Protein AF-A0A4Q0VS71-F1 (afdb_monomer_lite)

InterPro domains:
  IPR024438 Staygreen protein [PF12638] (3-150)

Structure (mmCIF, N/CA/C/O backbone):
data_AF-A0A4Q0VS71-F1
#
_entry.id   AF-A0A4Q0VS71-F1
#
loop_
_atom_site.group_PDB
_atom_site.id
_atom_site.type_symbol
_atom_site.label_atom_id
_atom_site.label_alt_id
_atom_site.label_comp_id
_atom_site.label_asym_id
_atom_site.label_entity_id
_atom_site.label_seq_id
_atom_site.pdbx_PDB_ins_code
_atom_site.Cartn_x
_atom_site.Cartn_y
_atom_site.Cartn_z
_atom_site.occupancy
_atom_site.B_iso_or_equiv
_atom_site.auth_seq_id
_atom_site.auth_comp_id
_atom_site.auth_asym_id
_atom_site.auth_atom_id
_atom_site.pdbx_PDB_model_num
ATOM 1 N N . MET A 1 1 ? 4.279 -11.972 15.742 1.00 43.12 1 MET A N 1
ATOM 2 C CA . MET A 1 1 ? 4.832 -11.496 14.463 1.00 43.12 1 MET A CA 1
ATOM 3 C C . MET A 1 1 ? 4.222 -12.379 13.399 1.00 43.12 1 MET A C 1
ATOM 5 O O . MET A 1 1 ? 4.375 -13.590 13.500 1.00 43.12 1 MET A O 1
ATOM 9 N N . SER A 1 2 ? 3.404 -11.821 12.509 1.00 51.31 2 SER A N 1
ATOM 10 C CA . SER A 1 2 ? 2.928 -12.545 11.331 1.00 51.31 2 SER A CA 1
ATOM 11 C C . SER A 1 2 ? 4.148 -12.786 10.445 1.00 51.31 2 SER A C 1
ATOM 13 O O . SER A 1 2 ? 4.819 -11.846 10.024 1.00 51.31 2 SER A O 1
ATOM 15 N N . ASN A 1 3 ? 4.504 -14.053 10.241 1.00 67.75 3 ASN A N 1
ATOM 16 C CA . ASN A 1 3 ? 5.522 -14.397 9.260 1.00 67.75 3 ASN A CA 1
ATOM 17 C C . ASN A 1 3 ? 4.898 -14.145 7.889 1.00 67.75 3 ASN A C 1
ATOM 19 O O . ASN A 1 3 ? 3.927 -14.804 7.526 1.00 67.75 3 ASN A O 1
ATOM 23 N N . PHE A 1 4 ? 5.409 -13.145 7.176 1.00 81.06 4 PHE A N 1
ATOM 24 C CA . PHE A 1 4 ? 5.053 -12.927 5.781 1.00 81.06 4 PHE A CA 1
ATOM 25 C C . PHE A 1 4 ? 5.449 -14.168 4.975 1.00 81.06 4 PHE A C 1
ATOM 27 O O . PHE A 1 4 ? 6.566 -14.665 5.121 1.00 81.06 4 PHE A O 1
ATOM 34 N N . ASP A 1 5 ? 4.525 -14.660 4.159 1.00 86.50 5 ASP A N 1
ATOM 35 C CA . ASP A 1 5 ? 4.672 -15.886 3.383 1.00 86.50 5 ASP A CA 1
ATOM 36 C C . ASP A 1 5 ? 4.452 -15.566 1.903 1.00 86.50 5 ASP A C 1
ATOM 38 O O . ASP A 1 5 ? 3.365 -15.140 1.503 1.00 86.50 5 ASP A O 1
ATOM 42 N N . LEU A 1 6 ? 5.498 -15.753 1.097 1.00 87.56 6 LEU A N 1
ATOM 43 C CA . LEU A 1 6 ? 5.458 -15.498 -0.342 1.00 87.56 6 LEU A CA 1
ATOM 44 C C . LEU A 1 6 ? 4.490 -16.435 -1.068 1.00 87.56 6 LEU A C 1
ATOM 46 O O . LEU A 1 6 ? 3.907 -16.027 -2.069 1.00 87.56 6 LEU A O 1
ATOM 50 N N . GLU A 1 7 ? 4.265 -17.651 -0.562 1.00 91.31 7 GLU A N 1
ATOM 51 C CA . GLU A 1 7 ? 3.310 -18.590 -1.165 1.00 91.31 7 GLU A CA 1
ATOM 52 C C . GLU A 1 7 ? 1.861 -18.101 -1.026 1.00 91.31 7 GLU A C 1
ATOM 54 O O . GLU A 1 7 ? 0.981 -18.522 -1.778 1.00 91.31 7 GLU A O 1
ATOM 59 N N . LYS A 1 8 ? 1.618 -17.164 -0.101 1.00 94.19 8 LYS A N 1
ATOM 60 C CA . LYS A 1 8 ? 0.316 -16.530 0.115 1.00 94.19 8 LYS A CA 1
ATOM 61 C C . LYS A 1 8 ? 0.133 -15.209 -0.625 1.00 94.19 8 LYS A C 1
ATOM 63 O O . LYS A 1 8 ? -0.878 -14.542 -0.414 1.00 94.19 8 LYS A O 1
ATOM 68 N N . LEU A 1 9 ? 1.074 -14.818 -1.483 1.00 97.06 9 LEU A N 1
ATOM 69 C CA . LEU A 1 9 ? 0.983 -13.596 -2.277 1.00 97.06 9 LEU A CA 1
ATOM 70 C C . LEU A 1 9 ? 0.615 -13.914 -3.730 1.00 97.06 9 LEU A C 1
ATOM 72 O O . LEU A 1 9 ? 1.390 -14.516 -4.468 1.00 97.06 9 LEU A O 1
ATOM 76 N N . SER A 1 10 ? -0.551 -13.441 -4.165 1.00 98.00 10 SER A N 1
ATOM 77 C CA . SER A 1 10 ? -0.963 -13.458 -5.570 1.00 98.00 10 SER A CA 1
ATOM 78 C C . SER A 1 10 ? -0.754 -12.082 -6.191 1.00 98.00 10 SER A C 1
ATOM 80 O O . SER A 1 10 ? -1.214 -11.085 -5.639 1.00 98.00 10 SER A O 1
ATOM 82 N N . VAL A 1 11 ? -0.107 -12.021 -7.357 1.00 98.06 11 VAL A N 1
ATOM 83 C CA . VAL A 1 11 ? 0.191 -10.761 -8.056 1.00 98.06 11 VAL A CA 1
ATOM 84 C C . VAL A 1 11 ? -0.464 -10.743 -9.432 1.00 98.06 11 VAL A C 1
ATOM 86 O O . VAL A 1 11 ? -0.276 -11.668 -10.222 1.00 98.06 11 VAL A O 1
ATOM 89 N N . THR A 1 12 ? -1.167 -9.657 -9.743 1.00 98.25 12 THR A N 1
ATOM 90 C CA . THR A 1 12 ? -1.756 -9.403 -11.063 1.00 98.25 12 THR A CA 1
ATOM 91 C C . THR A 1 12 ? -1.268 -8.061 -11.594 1.00 98.25 12 THR A C 1
ATOM 93 O O . THR A 1 12 ? -1.327 -7.052 -10.897 1.00 98.25 12 THR A O 1
ATOM 96 N N . VAL A 1 13 ? -0.802 -8.023 -12.845 1.00 98.00 13 VAL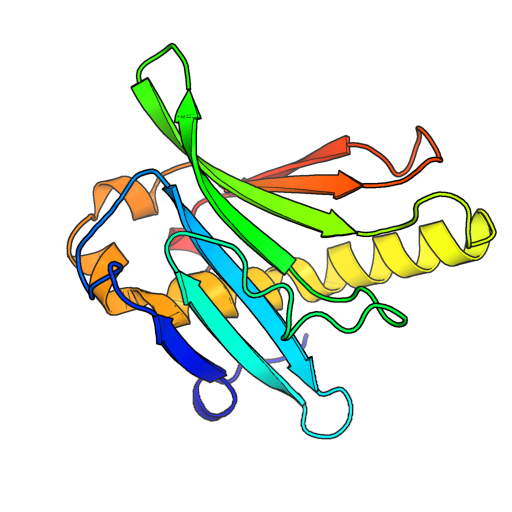 A N 1
ATOM 97 C CA . VAL A 1 13 ? -0.349 -6.789 -13.508 1.00 98.00 13 VAL A CA 1
ATOM 98 C C . VAL A 1 13 ? -1.308 -6.439 -14.642 1.00 98.00 13 VAL A C 1
ATOM 100 O O . VAL A 1 13 ? -1.514 -7.247 -15.548 1.00 98.00 13 VAL A O 1
ATOM 103 N N . TYR A 1 14 ? -1.877 -5.235 -14.606 1.00 97.38 14 TYR A N 1
ATOM 104 C CA . TYR A 1 14 ? -2.853 -4.763 -15.587 1.00 97.38 14 TYR A CA 1
ATOM 105 C C . TYR A 1 14 ? -2.197 -3.843 -16.628 1.00 97.38 14 TYR A C 1
ATOM 107 O O . TYR A 1 14 ? -1.570 -2.843 -16.2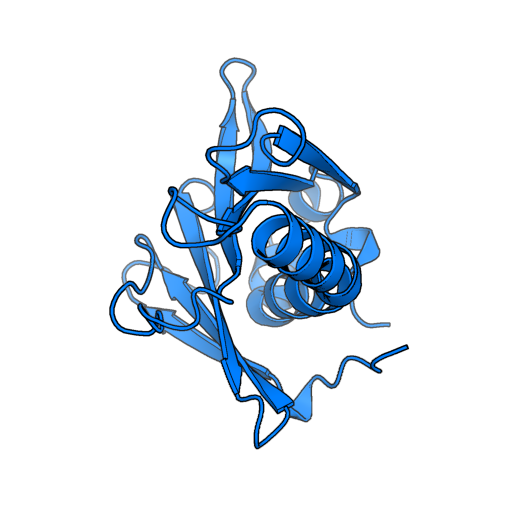60 1.00 97.38 14 TYR A O 1
ATOM 115 N N . PRO A 1 15 ? -2.370 -4.113 -17.937 1.00 94.69 15 PRO A N 1
ATOM 116 C CA . PRO A 1 15 ? -1.941 -3.200 -18.992 1.00 94.69 15 PRO A CA 1
ATOM 117 C C . PRO A 1 15 ? -2.535 -1.787 -18.810 1.00 94.69 15 PRO A C 1
ATOM 119 O O . PRO A 1 15 ? -3.673 -1.666 -18.358 1.00 94.69 15 PRO A O 1
ATOM 122 N N . PRO A 1 16 ? -1.811 -0.713 -19.182 1.00 95.25 16 PRO A N 1
ATOM 123 C CA . PRO A 1 16 ? -0.555 -0.706 -19.936 1.00 95.25 16 PRO A CA 1
ATOM 124 C C . PRO A 1 16 ? 0.702 -0.896 -19.071 1.00 95.25 16 PRO A C 1
ATOM 126 O O . PRO A 1 16 ? 1.812 -0.771 -19.588 1.00 95.25 16 PRO A O 1
ATOM 129 N N . VAL A 1 17 ? 0.555 -1.182 -17.772 1.00 96.88 17 VAL A N 1
ATOM 130 C CA . VAL A 1 17 ? 1.700 -1.482 -16.910 1.00 96.88 17 VAL A CA 1
ATOM 131 C C . VAL A 1 17 ? 2.355 -2.784 -17.353 1.00 96.88 17 VAL A C 1
ATOM 133 O O . VAL A 1 17 ? 1.704 -3.764 -17.708 1.00 96.88 17 VAL A O 1
ATOM 136 N N . THR A 1 18 ? 3.678 -2.770 -17.347 1.00 95.94 18 THR A N 1
ATOM 137 C CA . THR A 1 18 ? 4.541 -3.904 -17.662 1.00 95.94 18 THR A CA 1
ATOM 138 C C . THR A 1 18 ? 5.407 -4.233 -16.452 1.00 95.94 18 THR A C 1
ATOM 140 O O . THR A 1 18 ? 5.387 -3.542 -15.429 1.00 95.94 18 THR A O 1
ATOM 143 N N . SER A 1 19 ? 6.241 -5.259 -16.578 1.00 93.12 19 SER A N 1
ATOM 144 C CA . SER A 1 19 ? 7.241 -5.602 -15.566 1.00 93.12 19 SER A CA 1
ATOM 145 C C . SER A 1 19 ? 8.295 -4.508 -15.327 1.00 93.12 19 SER A C 1
ATOM 147 O O . SER A 1 19 ? 9.013 -4.588 -14.339 1.00 93.12 19 SER A O 1
ATOM 149 N N . LEU A 1 20 ? 8.395 -3.492 -16.197 1.00 95.00 20 LEU A N 1
ATOM 150 C CA . LEU A 1 20 ? 9.417 -2.438 -16.113 1.00 95.00 20 LEU A CA 1
ATOM 151 C C . LEU A 1 20 ? 8.857 -1.012 -16.121 1.00 95.00 20 LEU A C 1
ATOM 153 O O . LEU A 1 20 ? 9.527 -0.084 -15.686 1.00 95.00 20 LEU A O 1
ATOM 157 N N . GLN A 1 21 ? 7.662 -0.791 -16.659 1.00 96.62 21 GLN A N 1
ATOM 158 C CA . GLN A 1 21 ? 7.125 0.553 -16.871 1.00 96.62 21 GLN A CA 1
ATOM 159 C C . GLN A 1 21 ? 5.637 0.630 -16.526 1.00 96.62 21 GLN A C 1
ATOM 161 O O . GLN A 1 21 ? 4.939 -0.372 -16.685 1.00 96.62 21 GLN A O 1
ATOM 166 N N . PRO A 1 22 ? 5.134 1.807 -16.122 1.00 97.00 22 PRO A N 1
ATOM 167 C CA . PRO A 1 22 ? 5.903 3.014 -15.813 1.00 97.00 22 PRO A CA 1
ATOM 168 C C . PRO A 1 22 ? 6.615 2.901 -14.453 1.00 97.00 22 PRO A C 1
ATOM 170 O O . PRO A 1 22 ? 6.330 1.983 -13.685 1.00 97.00 22 PRO A O 1
ATOM 173 N N . VAL A 1 23 ? 7.539 3.825 -14.163 1.00 96.81 23 VAL A N 1
ATOM 174 C CA . VAL A 1 23 ? 8.043 4.037 -12.791 1.00 96.81 23 VAL A CA 1
ATOM 175 C C . VAL A 1 23 ? 7.088 4.962 -12.045 1.00 96.81 23 VAL A C 1
ATOM 177 O O . VAL A 1 23 ? 6.393 4.524 -11.141 1.00 96.81 23 VAL A O 1
ATOM 180 N N . VAL A 1 24 ? 6.999 6.229 -12.455 1.00 97.19 24 VAL A N 1
ATOM 181 C CA . VAL A 1 24 ? 6.066 7.199 -11.863 1.00 97.19 24 VAL A CA 1
ATOM 182 C C . VAL A 1 24 ? 4.640 6.900 -12.325 1.00 97.19 24 VAL A C 1
ATOM 184 O O . VAL A 1 24 ? 4.414 6.656 -13.509 1.00 97.19 24 VAL A O 1
ATOM 187 N N . GLY A 1 25 ? 3.681 6.929 -11.402 1.00 97.19 25 GLY A N 1
ATOM 188 C CA . GLY A 1 25 ? 2.281 6.593 -11.675 1.00 97.19 25 GLY A CA 1
ATOM 189 C C . GLY A 1 25 ? 1.992 5.090 -11.686 1.00 97.19 25 GLY A C 1
ATOM 190 O O . GLY A 1 25 ? 0.864 4.687 -11.964 1.00 97.19 25 GLY A O 1
ATOM 191 N N . ARG A 1 26 ? 2.990 4.251 -11.375 1.00 98.44 26 ARG A N 1
ATOM 192 C CA . ARG A 1 26 ? 2.775 2.835 -11.069 1.00 98.44 26 ARG A CA 1
ATOM 193 C C . ARG A 1 26 ? 2.066 2.734 -9.725 1.00 98.44 26 ARG A C 1
ATOM 195 O O . ARG A 1 26 ? 2.610 3.181 -8.712 1.00 98.44 26 ARG A O 1
ATOM 202 N N . LYS A 1 27 ? 0.857 2.176 -9.739 1.00 98.81 27 LYS A N 1
ATOM 203 C CA . LYS A 1 27 ? -0.024 2.050 -8.580 1.00 98.81 27 LYS A CA 1
ATOM 204 C C . LYS A 1 27 ? -0.168 0.597 -8.159 1.00 98.81 27 LYS A C 1
ATOM 206 O O . LYS A 1 27 ? -0.156 -0.314 -8.983 1.00 98.81 27 LYS A O 1
ATOM 211 N N . TYR A 1 28 ? -0.357 0.426 -6.864 1.00 98.81 28 TYR A N 1
ATOM 212 C CA . TYR A 1 28 ? -0.506 -0.832 -6.163 1.00 98.81 28 TYR A CA 1
ATOM 213 C C . TYR A 1 28 ? -1.814 -0.796 -5.384 1.00 98.81 28 TYR A C 1
ATOM 215 O O . TYR A 1 28 ? -2.087 0.170 -4.670 1.00 98.81 28 TYR A O 1
ATOM 223 N N . THR A 1 29 ? -2.619 -1.841 -5.523 1.00 98.81 29 THR A N 1
ATOM 224 C CA . THR A 1 29 ? -3.795 -2.096 -4.687 1.00 98.81 29 THR A CA 1
ATOM 225 C C . THR A 1 29 ? -3.567 -3.426 -3.997 1.00 98.81 29 THR A C 1
ATOM 227 O O . THR A 1 29 ? -3.648 -4.472 -4.637 1.00 98.81 29 THR A O 1
ATOM 230 N N . LEU A 1 30 ? -3.213 -3.385 -2.714 1.00 98.75 30 LEU A N 1
ATOM 231 C CA . LEU A 1 30 ? -3.044 -4.585 -1.910 1.00 98.75 30 LEU A CA 1
ATOM 232 C C . LEU A 1 30 ? -4.308 -4.825 -1.088 1.00 98.75 30 LEU A C 1
ATOM 234 O O . LEU A 1 30 ? -4.700 -3.979 -0.287 1.00 98.75 30 LEU A O 1
ATOM 238 N N . THR A 1 31 ? -4.914 -5.991 -1.271 1.00 98.12 31 THR A N 1
ATOM 239 C CA . THR A 1 31 ? -6.049 -6.480 -0.479 1.00 98.12 31 THR A CA 1
ATOM 240 C C . THR A 1 31 ? -5.701 -7.826 0.145 1.00 98.1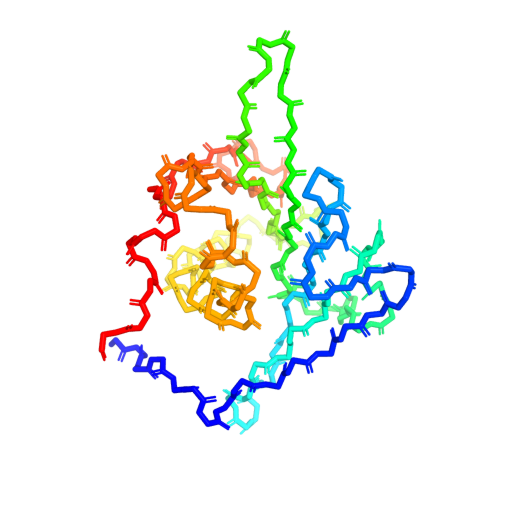2 31 THR A C 1
ATOM 242 O O . 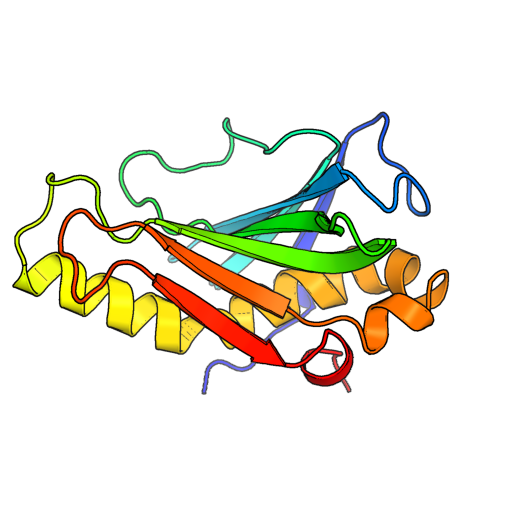THR A 1 31 ? -4.659 -8.415 -0.165 1.00 98.12 31 THR A O 1
ATOM 245 N N . HIS A 1 32 ? -6.546 -8.318 1.047 1.00 95.00 32 HIS A N 1
ATOM 246 C CA . HIS A 1 32 ? -6.311 -9.598 1.696 1.00 95.00 32 HIS A CA 1
ATOM 247 C C . HIS A 1 32 ? -7.608 -10.330 2.037 1.00 95.00 32 HIS A C 1
ATOM 249 O O . HIS A 1 32 ? -8.699 -9.768 1.976 1.00 95.00 32 HIS A O 1
ATOM 255 N N . SER A 1 33 ? -7.474 -11.611 2.362 1.00 93.25 33 SER A N 1
ATOM 256 C CA . SER A 1 33 ? -8.559 -12.455 2.854 1.00 93.25 33 SER A CA 1
ATOM 257 C C . SER A 1 33 ? -8.270 -12.864 4.293 1.00 93.25 33 SER A C 1
ATOM 259 O O . SER A 1 33 ? -7.331 -13.625 4.526 1.00 93.25 33 SER A O 1
ATOM 261 N N . ASP A 1 34 ? -9.106 -12.425 5.234 1.00 87.88 34 ASP A N 1
ATOM 262 C CA . ASP A 1 34 ? -9.024 -12.828 6.647 1.00 87.88 34 ASP A CA 1
ATOM 263 C C . ASP A 1 34 ? -9.144 -14.352 6.832 1.00 87.88 34 ASP A C 1
ATOM 265 O O . ASP A 1 34 ? -8.468 -14.937 7.677 1.00 87.88 34 ASP A O 1
ATOM 269 N N . ASP A 1 35 ? -9.961 -15.011 6.002 1.00 90.38 35 ASP A N 1
ATOM 270 C CA . ASP A 1 35 ? -10.227 -16.451 6.097 1.00 90.38 35 ASP A CA 1
ATOM 271 C C . ASP A 1 35 ? -9.011 -17.308 5.717 1.00 90.38 35 ASP A C 1
ATOM 273 O O . ASP A 1 35 ? -8.741 -18.342 6.330 1.00 90.38 35 ASP A O 1
ATOM 277 N N . THR A 1 36 ? -8.280 -16.907 4.674 1.00 92.19 36 THR A N 1
ATOM 278 C CA . THR A 1 36 ? -7.172 -17.704 4.110 1.00 92.19 36 THR A CA 1
ATOM 279 C C . THR A 1 36 ? -5.790 -17.151 4.475 1.00 92.19 36 THR A C 1
ATOM 281 O O . THR A 1 36 ? -4.774 -17.859 4.410 1.00 92.19 36 THR A O 1
ATOM 284 N N . GLY A 1 37 ? -5.733 -15.882 4.884 1.00 90.69 37 GLY A N 1
ATOM 285 C CA . GLY A 1 37 ? -4.505 -15.114 5.060 1.00 90.69 37 GLY A CA 1
ATOM 286 C C . GLY A 1 37 ? -3.787 -14.802 3.744 1.00 90.69 37 GLY A C 1
ATOM 287 O O . GLY A 1 37 ? -2.603 -14.480 3.776 1.00 90.69 37 GLY A O 1
ATOM 288 N N . MET A 1 38 ? -4.461 -14.960 2.599 1.00 96.25 38 MET A N 1
ATOM 289 C CA . MET A 1 38 ? -3.911 -14.628 1.284 1.00 96.25 38 MET A CA 1
ATOM 290 C C . MET A 1 38 ? -3.849 -13.113 1.092 1.00 96.25 38 MET A C 1
ATOM 292 O O . MET A 1 38 ? -4.789 -12.402 1.450 1.00 96.25 38 MET A O 1
ATOM 296 N N . LEU A 1 39 ? -2.769 -12.647 0.470 1.00 97.56 39 LEU A N 1
ATOM 297 C CA . LEU A 1 39 ? -2.591 -11.286 -0.019 1.00 97.56 39 LEU A CA 1
ATOM 298 C C . LEU A 1 39 ? -2.778 -11.259 -1.539 1.00 97.56 39 LEU A C 1
ATOM 300 O O . LEU A 1 39 ? -2.257 -12.116 -2.256 1.00 97.56 39 LEU A O 1
ATOM 304 N N . PHE A 1 40 ? -3.467 -10.237 -2.034 1.00 98.31 40 PHE A N 1
ATOM 305 C CA . PHE A 1 40 ? -3.684 -10.011 -3.460 1.00 98.31 40 PHE A CA 1
ATOM 306 C C . PHE A 1 40 ? -3.155 -8.629 -3.823 1.00 98.31 40 PHE A C 1
ATOM 308 O O . PHE A 1 40 ? -3.659 -7.618 -3.334 1.00 98.31 40 PHE A O 1
ATOM 315 N N . LEU A 1 41 ? -2.118 -8.594 -4.657 1.00 98.75 41 LEU A N 1
ATOM 316 C CA . LEU A 1 41 ? -1.500 -7.374 -5.152 1.00 98.75 41 LEU A CA 1
ATOM 317 C C . LEU A 1 41 ? -1.883 -7.151 -6.612 1.00 98.75 41 LEU A C 1
ATOM 319 O O . LEU A 1 41 ? -1.419 -7.860 -7.504 1.00 98.75 41 LEU A O 1
ATOM 323 N N . ASP A 1 42 ? -2.665 -6.109 -6.857 1.00 98.75 42 ASP A N 1
ATOM 324 C CA . ASP A 1 42 ? -2.947 -5.615 -8.198 1.00 98.75 42 ASP A CA 1
ATOM 325 C C . ASP A 1 42 ? -2.024 -4.432 -8.525 1.00 98.75 42 ASP A C 1
ATOM 327 O O . ASP A 1 42 ? -1.960 -3.453 -7.776 1.00 98.75 42 ASP A O 1
ATOM 331 N N . ILE A 1 43 ? -1.318 -4.509 -9.656 1.00 98.75 43 ILE A N 1
ATOM 332 C CA . ILE A 1 43 ? -0.380 -3.486 -10.134 1.00 98.75 43 ILE A CA 1
ATOM 333 C C . ILE A 1 43 ? -0.915 -2.883 -11.434 1.00 98.75 43 ILE A C 1
ATOM 335 O O . ILE A 1 43 ? -1.137 -3.603 -12.408 1.00 98.75 43 ILE A O 1
ATOM 339 N N . GLY A 1 44 ? -1.104 -1.565 -11.481 1.00 98.31 44 GLY A N 1
ATOM 340 C CA . GLY A 1 44 ? -1.744 -0.895 -12.616 1.00 98.31 44 GLY A CA 1
ATOM 341 C C . GLY A 1 44 ? -1.414 0.593 -12.733 1.00 98.31 44 GLY A C 1
ATOM 342 O O . GLY A 1 44 ? -0.674 1.152 -11.925 1.00 98.31 44 GLY A O 1
ATOM 343 N N . SER A 1 45 ? -1.938 1.239 -13.780 1.00 97.31 45 SER A N 1
ATOM 344 C CA . SER A 1 45 ? -1.887 2.705 -13.941 1.00 97.31 45 SER A CA 1
ATOM 345 C C . SER A 1 45 ? -2.947 3.412 -13.097 1.00 97.31 45 SER A C 1
ATOM 347 O O . SER A 1 45 ? -2.873 4.620 -12.876 1.00 97.31 45 SER A O 1
ATOM 349 N N . ASP A 1 46 ? -3.923 2.648 -12.610 1.00 98.00 46 ASP A N 1
ATOM 350 C CA . ASP A 1 46 ? -5.015 3.050 -11.734 1.00 98.00 46 ASP A CA 1
ATOM 351 C C . ASP A 1 46 ? -5.156 2.040 -10.596 1.00 98.00 46 ASP A C 1
ATOM 353 O O . ASP A 1 46 ? -4.733 0.889 -10.719 1.00 98.00 46 ASP A O 1
ATOM 357 N N . TYR A 1 47 ? -5.724 2.483 -9.474 1.00 98.44 47 TYR A N 1
ATOM 358 C CA . TYR A 1 47 ? -6.051 1.573 -8.383 1.00 98.44 47 TYR A CA 1
ATOM 359 C C . TYR A 1 47 ? -7.179 0.634 -8.814 1.00 98.44 47 TYR A C 1
ATOM 361 O O . TYR A 1 47 ? -8.127 1.057 -9.485 1.00 98.44 47 TYR A O 1
ATOM 369 N N . ASN A 1 48 ? -7.113 -0.630 -8.396 1.00 98.06 48 ASN A N 1
ATOM 370 C CA . ASN A 1 48 ? -8.179 -1.587 -8.650 1.00 98.06 48 ASN A CA 1
ATOM 371 C C . ASN A 1 48 ? -9.328 -1.379 -7.656 1.00 98.06 48 ASN A C 1
ATOM 373 O O . ASN A 1 48 ? -9.523 -2.147 -6.716 1.00 98.06 48 ASN A O 1
ATOM 377 N N . TYR A 1 49 ? -10.122 -0.332 -7.875 1.00 96.88 49 TYR A N 1
ATOM 378 C CA . TYR A 1 49 ? -11.269 -0.017 -7.021 1.00 96.88 49 TYR A CA 1
ATOM 379 C C . TYR A 1 49 ? -12.325 -1.131 -6.972 1.00 96.88 49 TYR A C 1
ATOM 381 O O . TYR A 1 49 ? -13.123 -1.159 -6.040 1.00 96.88 49 TYR A O 1
ATOM 389 N N . GLN A 1 50 ? -12.339 -2.048 -7.945 1.00 96.88 50 GLN A N 1
ATOM 390 C CA . GLN A 1 50 ? -13.260 -3.187 -7.950 1.00 96.88 50 GLN A CA 1
ATOM 391 C C . GLN A 1 50 ? -12.859 -4.274 -6.944 1.00 96.88 50 GLN A C 1
ATOM 393 O O . GLN A 1 50 ? -13.733 -4.988 -6.461 1.00 96.88 50 GLN A O 1
ATOM 398 N N . ALA A 1 51 ? -11.567 -4.391 -6.616 1.00 96.19 51 ALA A N 1
ATOM 399 C CA . ALA A 1 51 ? -11.077 -5.325 -5.602 1.00 96.19 51 ALA A CA 1
ATOM 400 C C . ALA A 1 51 ? -11.267 -4.805 -4.167 1.00 96.19 51 ALA A C 1
ATOM 402 O O . ALA A 1 51 ? -11.210 -5.580 -3.216 1.00 96.19 51 ALA A O 1
ATOM 403 N N . ILE A 1 52 ? -11.503 -3.501 -3.994 1.00 96.69 52 ILE A N 1
ATOM 404 C CA . ILE A 1 52 ? -11.643 -2.886 -2.674 1.00 96.69 52 ILE A CA 1
ATOM 405 C C . ILE A 1 52 ? -12.970 -3.293 -2.029 1.00 96.69 52 ILE A C 1
ATOM 407 O O . ILE A 1 52 ? -14.056 -3.025 -2.550 1.00 96.69 52 ILE A O 1
ATOM 411 N N . ASN A 1 53 ? -12.889 -3.863 -0.827 1.00 95.12 53 ASN A N 1
ATOM 412 C CA . ASN A 1 53 ? -14.061 -4.105 -0.000 1.00 95.12 53 ASN A CA 1
ATOM 413 C C . ASN A 1 53 ? -14.536 -2.788 0.627 1.00 95.12 53 ASN A C 1
ATOM 415 O O . ASN A 1 53 ? -14.002 -2.328 1.634 1.00 95.12 53 ASN A O 1
ATOM 419 N N . THR A 1 54 ? -15.591 -2.202 0.064 1.00 92.56 54 THR A N 1
ATOM 420 C CA . THR A 1 54 ? -16.119 -0.897 0.496 1.00 92.56 54 THR A CA 1
ATOM 421 C C . THR A 1 54 ? -16.639 -0.861 1.934 1.00 92.56 54 THR A C 1
ATOM 423 O O . THR A 1 54 ? -16.806 0.230 2.473 1.00 92.56 54 THR A O 1
ATOM 426 N N . LYS A 1 55 ? -16.881 -2.019 2.563 1.00 91.19 55 LYS A N 1
ATOM 427 C CA . LYS A 1 55 ? -17.305 -2.116 3.967 1.00 91.19 55 LYS A CA 1
ATOM 428 C C . LYS A 1 55 ? -16.132 -2.269 4.932 1.00 91.19 55 LYS A C 1
ATOM 430 O O . LYS A 1 55 ? -16.162 -1.668 5.997 1.00 91.19 55 LYS A O 1
ATOM 435 N N . MET A 1 56 ? -15.140 -3.090 4.584 1.00 92.56 56 MET A N 1
ATOM 436 C CA . MET A 1 56 ? -13.996 -3.375 5.466 1.00 92.56 56 MET A CA 1
ATOM 437 C C . MET A 1 56 ? -12.905 -2.313 5.355 1.00 92.56 56 MET A C 1
ATOM 439 O O . MET A 1 56 ? -12.316 -1.927 6.369 1.00 92.56 56 MET A O 1
ATOM 443 N N . ARG A 1 57 ? -12.682 -1.811 4.135 1.00 96.31 57 ARG A N 1
ATOM 444 C CA . ARG A 1 57 ? -11.707 -0.769 3.806 1.00 96.31 57 ARG A CA 1
ATOM 445 C C . ARG A 1 57 ? -10.317 -1.034 4.391 1.00 96.31 57 ARG A C 1
ATOM 447 O O . ARG A 1 57 ? -9.727 -0.168 5.034 1.00 96.31 57 ARG A O 1
ATOM 454 N N . ASP A 1 58 ? -9.869 -2.274 4.287 1.00 95.25 58 ASP A N 1
ATOM 455 C CA . ASP A 1 58 ? -8.616 -2.794 4.832 1.00 95.25 58 ASP A CA 1
ATOM 456 C C . ASP A 1 58 ? -7.501 -2.874 3.777 1.00 95.25 58 ASP A C 1
ATOM 458 O O . ASP A 1 58 ? -6.406 -3.370 4.052 1.00 95.25 58 ASP A O 1
ATOM 462 N N . GLU A 1 59 ? -7.760 -2.355 2.575 1.00 98.25 59 GLU A N 1
ATOM 463 C CA . GLU A 1 59 ? -6.771 -2.236 1.519 1.00 98.25 59 GLU A CA 1
ATOM 464 C C . GLU A 1 59 ? -5.623 -1.294 1.905 1.00 98.25 59 GLU A C 1
ATOM 466 O O . GLU A 1 59 ? -5.801 -0.295 2.611 1.00 98.25 59 GLU A O 1
ATOM 471 N N . VAL A 1 60 ? -4.444 -1.565 1.346 1.00 98.69 60 VAL A N 1
ATOM 472 C CA . VAL A 1 60 ? -3.337 -0.607 1.301 1.00 98.69 60 VAL A CA 1
ATOM 473 C C . VAL A 1 60 ? -3.093 -0.235 -0.152 1.00 98.69 60 VAL A C 1
ATOM 475 O O . VAL A 1 60 ? -2.756 -1.075 -0.988 1.00 98.69 60 VAL A O 1
ATOM 478 N N . LEU A 1 61 ? -3.268 1.048 -0.454 1.00 98.81 61 LEU A N 1
ATOM 479 C CA . LEU A 1 61 ? -2.964 1.610 -1.764 1.00 98.81 61 LEU A CA 1
ATOM 480 C C . LEU A 1 61 ? -1.556 2.190 -1.744 1.00 98.81 61 LEU A C 1
ATOM 482 O O . LEU A 1 61 ? -1.153 2.748 -0.726 1.00 98.81 61 LEU A O 1
ATOM 486 N N . ALA A 1 62 ? -0.821 2.113 -2.849 1.00 98.81 62 ALA A N 1
ATOM 487 C CA . ALA A 1 62 ? 0.447 2.824 -2.987 1.00 98.81 62 ALA A CA 1
ATOM 488 C C . ALA A 1 62 ? 0.738 3.258 -4.419 1.00 98.81 62 ALA A C 1
ATOM 490 O O . ALA A 1 62 ? 0.279 2.638 -5.370 1.00 98.81 62 ALA A O 1
ATOM 491 N N . GLU A 1 63 ? 1.526 4.312 -4.576 1.00 98.75 63 GLU A N 1
ATOM 492 C CA . GLU A 1 63 ? 1.924 4.853 -5.869 1.00 98.75 63 GLU A CA 1
ATOM 493 C C . GLU A 1 63 ? 3.362 5.355 -5.821 1.00 98.75 63 GLU A C 1
ATOM 495 O O . GLU A 1 63 ? 3.769 6.050 -4.886 1.00 98.75 63 GLU A O 1
ATOM 500 N N . TRP A 1 64 ? 4.128 5.051 -6.863 1.00 98.62 64 TRP A N 1
ATOM 501 C CA . TRP A 1 64 ? 5.399 5.722 -7.103 1.00 98.62 64 TRP A CA 1
ATOM 502 C C . TRP A 1 64 ? 5.153 7.141 -7.611 1.00 98.62 64 TRP A C 1
ATOM 504 O O . TRP A 1 64 ? 4.700 7.350 -8.739 1.00 98.62 64 TRP A O 1
ATOM 514 N N . GLN A 1 65 ? 5.474 8.127 -6.779 1.00 98.19 65 GLN A N 1
ATOM 515 C CA . GLN A 1 65 ? 5.268 9.545 -7.064 1.00 98.19 65 GLN A CA 1
ATOM 516 C C . GLN A 1 65 ? 6.601 10.280 -7.153 1.00 98.19 65 GLN A C 1
ATOM 518 O O . GLN A 1 65 ? 7.584 9.891 -6.523 1.00 98.19 65 GLN A O 1
ATOM 523 N N . VAL A 1 66 ? 6.615 11.379 -7.906 1.00 97.12 66 VAL A N 1
ATOM 524 C CA . VAL A 1 66 ? 7.750 12.301 -7.994 1.00 97.12 66 VAL A CA 1
ATOM 525 C C . VAL A 1 66 ? 7.344 13.662 -7.442 1.00 97.12 66 VAL A C 1
ATOM 527 O O . VAL A 1 66 ? 6.279 14.187 -7.773 1.00 97.12 66 VAL A O 1
ATOM 530 N N . ASN A 1 67 ? 8.171 14.235 -6.570 1.00 93.31 67 ASN A N 1
ATOM 531 C CA . ASN A 1 67 ? 7.920 15.565 -6.025 1.00 93.31 67 ASN A CA 1
ATOM 532 C C . ASN A 1 67 ? 8.468 16.675 -6.951 1.00 93.31 67 ASN A C 1
ATOM 534 O O . ASN A 1 67 ? 9.111 16.422 -7.970 1.00 93.31 67 ASN A O 1
ATOM 538 N N . LYS A 1 68 ? 8.244 17.943 -6.581 1.00 92.81 68 LYS A N 1
ATOM 539 C CA . LYS A 1 68 ? 8.725 19.107 -7.356 1.00 92.81 68 LYS A CA 1
ATOM 540 C C . LYS A 1 68 ? 10.254 19.191 -7.473 1.00 92.81 68 LYS A C 1
ATOM 542 O O . LYS A 1 68 ? 10.744 19.884 -8.356 1.00 92.81 68 LYS A O 1
ATOM 547 N N . MET A 1 69 ? 10.989 18.520 -6.587 1.00 93.94 69 MET A N 1
ATOM 548 C CA . MET A 1 69 ? 12.453 18.452 -6.571 1.00 93.94 69 MET A CA 1
ATOM 549 C C . MET A 1 69 ? 12.990 17.239 -7.350 1.00 93.94 69 MET A C 1
ATOM 551 O O . MET A 1 69 ? 14.186 16.979 -7.312 1.00 93.94 69 MET A O 1
ATOM 555 N N . MET A 1 70 ? 12.127 16.533 -8.092 1.00 92.31 70 MET A N 1
ATOM 556 C CA . MET A 1 70 ? 12.452 15.320 -8.856 1.00 92.31 70 MET A CA 1
ATOM 557 C C . MET A 1 70 ? 12.880 14.125 -7.992 1.00 92.31 70 MET A C 1
ATOM 559 O O . MET A 1 70 ? 13.509 13.193 -8.486 1.00 92.31 70 MET A O 1
ATOM 563 N N . GLU A 1 71 ? 12.506 14.118 -6.714 1.00 95.25 71 GLU A N 1
ATOM 564 C CA . GLU A 1 71 ? 12.744 12.983 -5.826 1.00 95.25 71 GLU A CA 1
ATOM 565 C C . GLU A 1 71 ? 11.566 12.014 -5.921 1.00 95.25 71 GLU A C 1
ATOM 567 O O . GLU A 1 71 ? 10.400 12.418 -5.832 1.00 95.25 71 GLU A O 1
ATOM 572 N N . ILE A 1 72 ? 11.880 10.733 -6.114 1.00 98.00 72 ILE A N 1
ATOM 573 C CA . ILE A 1 72 ? 10.890 9.662 -6.203 1.00 98.00 72 ILE A CA 1
ATOM 574 C C . ILE A 1 72 ? 10.656 9.081 -4.810 1.00 98.00 72 ILE A C 1
ATOM 576 O O . ILE A 1 72 ? 11.597 8.863 -4.051 1.00 98.00 72 ILE A O 1
ATOM 580 N N . SER A 1 73 ? 9.395 8.816 -4.481 1.00 98.38 73 SER A N 1
ATOM 581 C CA . SER A 1 73 ? 8.989 8.178 -3.228 1.00 98.38 73 SER A CA 1
ATOM 582 C C . SER A 1 73 ? 7.808 7.247 -3.463 1.00 98.38 73 SER A C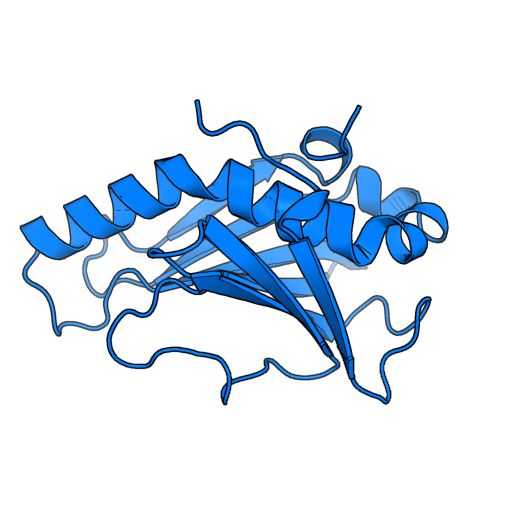 1
ATOM 584 O O . SER A 1 73 ? 6.979 7.518 -4.336 1.00 98.38 73 SER A O 1
ATOM 586 N N . LEU A 1 74 ? 7.715 6.179 -2.673 1.00 98.75 74 LEU A N 1
ATOM 587 C CA . LEU A 1 74 ? 6.520 5.345 -2.638 1.00 98.75 74 LEU A CA 1
ATOM 588 C C . LEU A 1 74 ? 5.542 5.965 -1.642 1.00 98.75 74 LEU A C 1
ATOM 590 O O . LEU A 1 74 ? 5.830 6.075 -0.448 1.00 98.75 74 LEU A O 1
ATOM 594 N N . VAL A 1 75 ? 4.391 6.396 -2.136 1.00 98.75 75 VAL A N 1
ATOM 595 C CA . VAL A 1 75 ? 3.362 7.049 -1.334 1.00 98.75 75 VAL A CA 1
ATOM 596 C C . VAL A 1 75 ? 2.167 6.124 -1.214 1.00 98.75 75 VAL A C 1
ATOM 598 O O . VAL A 1 75 ? 1.514 5.835 -2.210 1.00 98.75 75 VAL A O 1
ATOM 601 N N . GLY A 1 76 ? 1.883 5.668 0.002 1.00 98.62 76 GLY A N 1
ATOM 602 C CA . GLY A 1 76 ? 0.749 4.813 0.309 1.00 98.62 76 GLY A CA 1
ATOM 603 C C . GLY A 1 76 ? -0.366 5.496 1.082 1.00 98.62 76 GLY A C 1
ATOM 604 O O . GLY A 1 76 ? -0.171 6.537 1.711 1.00 98.62 76 GLY A O 1
ATOM 605 N N . PHE A 1 77 ? -1.541 4.879 1.046 1.00 98.44 77 PHE A N 1
ATOM 606 C CA . PHE A 1 77 ? -2.755 5.332 1.707 1.00 98.44 77 PHE A CA 1
ATOM 607 C C . PHE A 1 77 ? -3.420 4.156 2.419 1.00 98.44 77 PHE A C 1
ATOM 609 O O . PHE A 1 77 ? -3.579 3.083 1.838 1.00 98.44 77 PHE A O 1
ATOM 616 N N . ALA A 1 78 ? -3.822 4.389 3.665 1.00 98.44 78 ALA A N 1
ATOM 617 C CA . ALA A 1 78 ? -4.605 3.468 4.477 1.00 98.44 78 ALA A CA 1
ATOM 618 C C . ALA A 1 78 ? -5.855 4.192 4.984 1.00 98.44 78 ALA A C 1
ATOM 620 O O . ALA A 1 78 ? -5.767 5.297 5.534 1.00 98.44 78 ALA A O 1
ATOM 621 N N . TYR A 1 79 ? -7.018 3.579 4.783 1.00 98.31 79 TYR A N 1
ATOM 622 C CA . TYR A 1 79 ? -8.297 4.171 5.149 1.00 98.31 79 TYR A CA 1
ATOM 623 C C . TYR A 1 79 ? -8.689 3.787 6.579 1.00 98.31 79 TYR A C 1
ATOM 625 O O . TYR A 1 79 ? -9.134 2.669 6.850 1.00 98.31 79 TYR A O 1
ATOM 633 N N . VAL A 1 80 ? -8.531 4.728 7.508 1.00 98.12 80 VAL A N 1
ATOM 634 C CA . VAL A 1 80 ? -8.931 4.535 8.905 1.00 98.12 80 VAL A CA 1
ATOM 635 C C . VAL A 1 80 ? -10.431 4.769 9.038 1.00 98.12 80 VAL A C 1
ATOM 637 O O . VAL A 1 80 ? -11.139 3.855 9.453 1.00 98.12 80 VAL A O 1
ATOM 640 N N . ASP A 1 81 ? -10.911 5.948 8.642 1.00 97.69 81 ASP A N 1
ATOM 641 C CA . ASP A 1 81 ? -12.327 6.320 8.662 1.00 97.69 81 ASP A CA 1
ATOM 642 C C . ASP A 1 81 ? -12.597 7.596 7.837 1.00 97.69 81 ASP A C 1
ATOM 644 O O . ASP A 1 81 ? -11.690 8.361 7.498 1.00 97.69 81 ASP A O 1
ATOM 648 N N . SER A 1 82 ? -13.871 7.846 7.555 1.00 96.62 82 SER A N 1
ATOM 649 C CA . SER A 1 82 ? -14.418 9.095 7.026 1.00 96.62 82 SER A CA 1
ATOM 650 C C . SER A 1 82 ? -15.662 9.558 7.818 1.00 96.62 82 SER A C 1
ATOM 652 O O . SER A 1 82 ? -16.492 10.305 7.286 1.00 96.62 82 SER A O 1
ATOM 654 N N . GLY A 1 83 ? -15.777 9.163 9.094 1.00 95.31 83 GLY A N 1
ATOM 655 C CA . GLY A 1 83 ? -16.870 9.531 10.008 1.00 95.31 83 GLY A CA 1
ATOM 656 C C . GLY A 1 83 ? -17.966 8.475 10.200 1.00 95.31 83 GLY A C 1
ATOM 657 O O . GLY A 1 83 ? -18.942 8.733 10.901 1.00 95.31 83 GLY A O 1
ATOM 658 N N . GLU A 1 84 ? -17.822 7.294 9.602 1.00 96.44 84 GLU A N 1
ATOM 659 C CA . GLU A 1 84 ? -18.707 6.141 9.806 1.00 96.44 84 GLU A CA 1
ATOM 660 C C . GLU A 1 84 ? -18.428 5.372 11.106 1.00 96.44 84 GLU A C 1
ATOM 662 O O . GLU A 1 84 ? -19.273 4.589 11.537 1.00 96.44 84 GLU A O 1
ATOM 667 N N . TYR A 1 85 ? -17.265 5.597 11.723 1.00 96.81 85 TYR A N 1
ATOM 668 C CA . TYR A 1 85 ? -16.833 4.944 12.956 1.00 96.81 85 TYR A CA 1
ATOM 669 C C . TYR A 1 85 ? -16.799 5.927 14.122 1.00 96.81 85 TYR A C 1
ATOM 671 O O . TYR A 1 85 ? -16.523 7.115 13.948 1.00 96.81 85 TYR A O 1
ATOM 679 N N . SER A 1 86 ? -17.034 5.413 15.330 1.00 98.06 86 SER A N 1
ATOM 680 C CA . SER A 1 86 ? -16.691 6.127 16.558 1.00 98.06 86 SER A CA 1
ATOM 681 C C . SER A 1 86 ? -15.178 6.353 16.661 1.00 98.06 86 SER A C 1
ATOM 683 O O . SER A 1 86 ? -14.372 5.729 15.963 1.00 98.06 86 SER A O 1
ATOM 685 N N . LYS A 1 87 ? -14.770 7.240 17.571 1.00 98.00 87 LYS A N 1
ATOM 686 C CA . LYS A 1 87 ? -13.356 7.561 17.775 1.00 98.00 87 LYS A CA 1
ATOM 687 C C . LYS A 1 87 ? -12.569 6.333 18.244 1.00 98.00 87 LYS A C 1
ATOM 689 O O . LYS A 1 87 ? -11.460 6.102 17.776 1.00 98.00 87 LYS A O 1
ATOM 694 N N . GLU A 1 88 ? -13.158 5.535 19.128 1.00 98.06 88 GLU A N 1
ATOM 695 C CA . GLU A 1 88 ? -12.562 4.317 19.675 1.00 98.06 88 GLU A CA 1
ATOM 696 C C . GLU A 1 88 ? -12.385 3.235 18.595 1.00 98.06 88 GLU A C 1
ATOM 698 O O . GLU A 1 88 ? -11.346 2.577 18.531 1.00 98.06 88 GLU A O 1
ATOM 703 N N . GLU A 1 89 ? -13.366 3.078 17.701 1.00 97.88 89 GLU A N 1
ATOM 704 C CA . GLU A 1 89 ? -13.275 2.163 16.556 1.00 97.88 89 GLU A CA 1
ATOM 705 C C . GLU A 1 89 ? -12.210 2.617 15.546 1.00 97.88 89 GLU A C 1
ATOM 707 O O . GLU A 1 89 ? -11.422 1.796 15.070 1.00 97.88 89 GLU A O 1
ATOM 712 N N . ALA A 1 90 ? -12.131 3.920 15.257 1.00 98.19 90 ALA A N 1
ATOM 713 C CA . ALA A 1 90 ? -11.096 4.485 14.392 1.00 98.19 90 ALA A CA 1
ATOM 714 C C . ALA A 1 90 ? -9.685 4.282 14.976 1.00 98.19 90 ALA A C 1
ATOM 716 O O . ALA A 1 90 ? -8.758 3.906 14.258 1.00 98.19 90 ALA A O 1
ATOM 717 N N . GLU A 1 91 ? -9.517 4.453 16.290 1.00 98.31 91 GLU A N 1
ATOM 718 C CA . GLU A 1 91 ? -8.249 4.191 16.981 1.00 98.31 91 GLU A CA 1
ATOM 719 C C . GLU A 1 91 ? -7.837 2.716 16.905 1.00 98.31 91 GLU A C 1
ATOM 721 O O . GLU A 1 91 ? -6.669 2.393 16.654 1.00 98.31 91 GLU A O 1
ATOM 726 N N . PHE A 1 92 ? -8.800 1.807 17.068 1.00 97.88 92 PHE A N 1
ATOM 727 C CA . PHE A 1 92 ? -8.562 0.376 16.918 1.00 97.88 92 PHE A CA 1
ATOM 728 C C . PHE A 1 92 ? -8.125 0.024 15.488 1.00 97.88 92 PHE A C 1
ATOM 730 O O . PHE A 1 92 ? -7.122 -0.671 15.305 1.00 97.88 92 PHE A O 1
ATOM 737 N N . ARG A 1 93 ? -8.802 0.568 14.468 1.00 97.38 93 ARG A N 1
ATOM 738 C CA . ARG A 1 93 ? -8.415 0.396 13.057 1.00 97.38 93 ARG A CA 1
ATOM 739 C C . ARG A 1 93 ? -7.017 0.943 12.772 1.00 97.38 93 ARG A C 1
ATOM 741 O O . ARG A 1 93 ? -6.207 0.250 12.159 1.00 97.38 93 ARG A O 1
ATOM 748 N N . LEU A 1 94 ? -6.693 2.143 13.258 1.00 98.12 94 LEU A N 1
ATOM 749 C CA . LEU A 1 94 ? -5.351 2.721 13.128 1.00 98.12 94 LEU A CA 1
ATOM 750 C C . LEU A 1 94 ? -4.282 1.812 13.755 1.00 98.12 94 LEU A C 1
ATOM 752 O O . LEU A 1 94 ? -3.217 1.604 13.170 1.00 98.12 94 LEU A O 1
ATOM 756 N N . THR A 1 95 ? -4.577 1.237 14.922 1.00 97.69 95 THR A N 1
ATOM 757 C CA . THR A 1 95 ? -3.686 0.293 15.610 1.00 97.69 95 THR A CA 1
ATOM 758 C C . THR A 1 95 ? -3.441 -0.963 14.772 1.00 97.69 95 THR A C 1
ATOM 760 O O . THR A 1 95 ? -2.294 -1.399 14.651 1.00 97.69 95 THR A O 1
ATOM 763 N N . ILE A 1 96 ? -4.486 -1.518 14.147 1.00 96.50 96 ILE A N 1
ATOM 764 C CA . ILE A 1 96 ? -4.360 -2.656 13.225 1.00 96.50 96 ILE A CA 1
ATOM 765 C C . ILE A 1 96 ? -3.477 -2.283 12.037 1.00 96.50 96 ILE A C 1
ATOM 767 O O . ILE A 1 96 ? -2.510 -2.993 11.765 1.00 96.50 96 ILE A O 1
ATOM 771 N N . PHE A 1 97 ? -3.731 -1.151 11.376 1.00 97.81 97 PHE A N 1
ATOM 772 C CA . PHE A 1 97 ? -2.887 -0.736 10.257 1.00 97.81 97 PHE A CA 1
ATOM 773 C C . PHE A 1 97 ? -1.430 -0.563 10.675 1.00 97.81 97 PHE A C 1
ATOM 775 O O . PHE A 1 97 ? -0.542 -1.014 9.965 1.00 97.81 97 PHE A O 1
ATOM 782 N N . HIS A 1 98 ? -1.148 0.046 11.828 1.00 96.56 98 HIS A N 1
ATOM 783 C CA . HIS A 1 98 ? 0.227 0.155 12.314 1.00 96.56 98 HIS A CA 1
ATOM 784 C C . HIS A 1 98 ? 0.897 -1.201 12.540 1.00 96.56 98 HIS A C 1
ATOM 786 O O . HIS A 1 98 ? 2.091 -1.325 12.272 1.00 96.56 98 HIS A O 1
ATOM 792 N N . LYS A 1 99 ? 0.146 -2.198 13.011 1.00 95.31 99 LYS A N 1
ATOM 793 C CA . LYS A 1 99 ? 0.645 -3.553 13.249 1.00 95.31 99 LYS A CA 1
ATOM 794 C C . LYS A 1 99 ? 0.892 -4.326 11.952 1.00 95.31 99 LYS A C 1
ATOM 796 O O . LYS A 1 99 ? 1.882 -5.043 11.868 1.00 95.31 99 LYS A O 1
ATOM 801 N N . GLU A 1 100 ? 0.018 -4.179 10.960 1.00 95.50 100 GLU A N 1
ATOM 802 C CA . GLU A 1 100 ? 0.048 -4.979 9.728 1.00 95.50 100 GLU A CA 1
ATOM 803 C C . GLU A 1 100 ? 0.718 -4.267 8.539 1.00 95.50 100 GLU A C 1
ATOM 805 O O . GLU A 1 100 ? 0.966 -4.895 7.509 1.00 95.50 100 GLU A O 1
ATOM 810 N N . MET A 1 101 ? 1.081 -2.982 8.664 1.00 97.38 101 MET A N 1
ATOM 811 C CA . MET A 1 101 ? 1.716 -2.227 7.572 1.00 97.38 101 MET A CA 1
ATOM 812 C C . MET A 1 101 ? 3.022 -2.866 7.094 1.00 97.38 101 MET A C 1
ATOM 814 O O . MET A 1 101 ? 3.324 -2.817 5.907 1.00 97.38 101 MET A O 1
ATOM 818 N N . GLU A 1 102 ? 3.789 -3.492 7.990 1.00 96.12 102 GLU A N 1
ATOM 819 C CA . GLU A 1 102 ? 5.000 -4.219 7.598 1.00 96.12 102 GLU A CA 1
ATOM 820 C C . GLU A 1 102 ? 4.674 -5.369 6.633 1.00 96.12 102 GLU A C 1
ATOM 822 O O . GLU A 1 102 ? 5.322 -5.509 5.598 1.00 96.12 102 GLU A O 1
ATOM 827 N N . THR A 1 103 ? 3.636 -6.154 6.931 1.00 96.06 103 THR A N 1
ATOM 828 C CA . THR A 1 103 ? 3.144 -7.234 6.064 1.00 96.06 103 THR A CA 1
ATOM 829 C C . THR A 1 103 ? 2.674 -6.682 4.720 1.00 96.06 103 THR A C 1
ATOM 831 O O . THR A 1 103 ? 3.021 -7.230 3.673 1.00 96.06 103 THR A O 1
ATOM 834 N N . ALA A 1 104 ? 1.934 -5.570 4.735 1.00 97.81 104 ALA A N 1
ATOM 835 C CA . ALA A 1 104 ? 1.443 -4.936 3.518 1.00 97.81 104 ALA A CA 1
ATOM 836 C C . ALA A 1 104 ? 2.589 -4.438 2.622 1.00 97.81 104 ALA A C 1
ATOM 838 O O . ALA A 1 104 ? 2.622 -4.709 1.420 1.00 97.81 104 ALA A O 1
ATOM 839 N N . LEU A 1 105 ? 3.579 -3.767 3.212 1.00 98.31 105 LEU A N 1
ATOM 840 C CA . LEU A 1 105 ? 4.753 -3.291 2.489 1.00 98.31 105 LEU A CA 1
ATOM 841 C C . LEU A 1 105 ? 5.595 -4.452 1.954 1.00 98.31 105 LEU A C 1
ATOM 843 O O . LEU A 1 105 ? 5.994 -4.404 0.795 1.00 98.31 105 LEU A O 1
ATOM 847 N N . LYS A 1 106 ? 5.779 -5.540 2.713 1.00 97.62 106 LYS A N 1
ATOM 848 C CA . LYS A 1 106 ? 6.399 -6.768 2.182 1.00 97.62 106 LYS A CA 1
ATOM 849 C C . LYS A 1 106 ? 5.628 -7.321 0.983 1.00 97.62 106 LYS A C 1
ATOM 851 O O . LYS A 1 106 ? 6.263 -7.700 0.002 1.00 97.62 106 LYS A O 1
ATOM 856 N N . GLY A 1 107 ? 4.295 -7.321 1.026 1.00 97.81 107 GLY A N 1
ATOM 857 C CA . GLY A 1 107 ? 3.447 -7.735 -0.095 1.00 97.81 107 GLY A CA 1
ATOM 858 C C . GLY A 1 107 ? 3.691 -6.905 -1.353 1.00 97.81 107 GLY A C 1
ATOM 859 O O . GLY A 1 107 ? 3.963 -7.463 -2.412 1.00 97.81 107 GLY A O 1
ATOM 860 N N . ILE A 1 108 ? 3.674 -5.577 -1.229 1.00 98.44 108 ILE A N 1
ATOM 861 C CA . ILE A 1 108 ? 3.898 -4.654 -2.353 1.00 98.44 108 ILE A CA 1
ATOM 862 C C . ILE A 1 108 ? 5.324 -4.785 -2.906 1.00 98.44 108 ILE A C 1
ATOM 864 O O . ILE A 1 108 ? 5.511 -4.961 -4.109 1.00 98.44 108 ILE A O 1
ATOM 868 N N . ILE A 1 109 ? 6.335 -4.719 -2.034 1.00 98.06 109 ILE A N 1
ATOM 869 C CA . ILE A 1 109 ? 7.745 -4.702 -2.438 1.00 98.06 109 ILE A CA 1
ATOM 870 C C . ILE A 1 109 ? 8.168 -6.036 -3.060 1.00 98.06 109 ILE A C 1
ATOM 872 O O . ILE A 1 109 ? 8.821 -6.045 -4.103 1.00 98.06 109 ILE A O 1
ATOM 876 N N . ASN A 1 110 ? 7.792 -7.166 -2.459 1.00 97.25 110 ASN A N 1
ATOM 877 C CA . ASN A 1 110 ? 8.181 -8.471 -2.994 1.00 97.25 110 ASN A CA 1
ATOM 878 C C . ASN A 1 110 ? 7.308 -8.904 -4.176 1.00 97.25 110 ASN A C 1
ATOM 880 O O . ASN A 1 110 ? 7.804 -9.583 -5.073 1.00 97.25 110 ASN A O 1
ATOM 884 N N . GLY A 1 111 ? 6.046 -8.469 -4.234 1.00 97.12 111 GLY A N 1
ATOM 885 C CA . GLY A 1 111 ? 5.177 -8.745 -5.377 1.00 97.12 111 GLY A CA 1
ATOM 886 C C . GLY A 1 111 ? 5.635 -8.061 -6.666 1.00 97.12 111 GLY A C 1
ATOM 887 O O . GLY A 1 111 ? 5.386 -8.568 -7.755 1.00 97.12 111 GLY A O 1
ATOM 888 N N . ASP A 1 112 ? 6.376 -6.959 -6.550 1.00 97.31 112 ASP A N 1
ATOM 889 C CA . ASP A 1 112 ? 6.952 -6.227 -7.679 1.00 97.31 112 ASP A CA 1
ATOM 890 C C . ASP A 1 112 ? 8.490 -6.270 -7.691 1.00 97.31 112 ASP A C 1
ATOM 892 O O . ASP A 1 112 ? 9.170 -5.381 -8.211 1.00 97.31 112 ASP A O 1
ATOM 896 N N . HIS A 1 113 ? 9.069 -7.322 -7.106 1.00 94.88 113 HIS A N 1
ATOM 897 C CA . HIS A 1 113 ? 10.513 -7.441 -6.913 1.00 94.88 113 HIS A CA 1
ATOM 898 C C . HIS A 1 113 ? 11.305 -7.336 -8.226 1.00 94.88 113 HIS A C 1
ATOM 900 O O . HIS A 1 113 ? 12.323 -6.647 -8.285 1.00 94.88 113 HIS A O 1
ATOM 906 N N . PHE A 1 114 ? 10.821 -7.960 -9.308 1.00 94.81 114 PHE A N 1
ATOM 907 C CA . PHE A 1 114 ? 11.483 -7.897 -10.616 1.00 94.81 114 PHE A CA 1
ATOM 908 C C . PHE A 1 114 ? 11.587 -6.461 -11.149 1.00 94.81 114 PHE A C 1
ATOM 910 O O . PHE A 1 114 ? 12.626 -6.080 -11.689 1.00 94.81 114 PHE A O 1
ATOM 917 N N . PHE A 1 115 ? 10.546 -5.645 -10.969 1.00 97.38 115 PHE A N 1
ATOM 918 C CA . PHE A 1 115 ? 10.581 -4.226 -11.317 1.00 97.38 115 PHE A CA 1
ATOM 919 C C . PHE A 1 115 ? 11.651 -3.496 -10.492 1.00 97.38 115 PHE A C 1
ATOM 921 O O . PHE A 1 115 ? 12.508 -2.820 -11.060 1.00 97.38 115 PHE A O 1
ATOM 928 N N . LEU A 1 116 ? 11.677 -3.698 -9.171 1.00 96.25 116 LEU A N 1
ATOM 929 C CA . LEU A 1 116 ? 12.636 -3.034 -8.277 1.00 96.25 116 LEU A CA 1
ATOM 930 C C . LEU A 1 116 ? 14.095 -3.424 -8.548 1.00 96.25 116 LEU A C 1
ATOM 932 O O . LEU A 1 116 ? 14.975 -2.568 -8.464 1.00 96.25 116 LEU A O 1
ATOM 936 N N . LEU A 1 117 ? 14.364 -4.672 -8.944 1.00 94.00 117 LEU A N 1
ATOM 937 C CA . LEU A 1 117 ? 15.701 -5.098 -9.377 1.00 94.00 117 LEU A CA 1
ATOM 938 C C . LEU A 1 117 ? 16.190 -4.338 -10.620 1.00 94.00 117 LEU A C 1
ATOM 940 O O . LEU A 1 117 ? 17.391 -4.117 -10.770 1.00 94.00 117 LEU A O 1
ATOM 944 N N . ASN A 1 118 ? 15.274 -3.918 -11.496 1.00 96.81 118 ASN A N 1
ATOM 945 C CA . ASN A 1 118 ? 15.594 -3.130 -12.687 1.00 96.81 118 ASN A CA 1
ATOM 946 C C . ASN A 1 118 ? 15.657 -1.616 -12.414 1.00 96.81 118 ASN A C 1
ATOM 948 O O . ASN A 1 118 ? 16.187 -0.873 -13.241 1.00 96.81 118 ASN A O 1
ATOM 952 N N . TYR A 1 119 ? 15.205 -1.160 -11.240 1.00 96.50 119 TYR A N 1
ATOM 953 C CA . TYR A 1 119 ? 15.357 0.219 -10.766 1.00 96.50 119 TYR A CA 1
ATOM 954 C C . TYR A 1 119 ? 15.978 0.272 -9.361 1.00 96.50 119 TYR A C 1
ATOM 956 O O . TYR A 1 119 ? 15.315 0.711 -8.419 1.00 96.50 119 TYR A O 1
ATOM 964 N N . PRO A 1 120 ? 17.266 -0.096 -9.187 1.00 94.50 120 PRO A N 1
ATOM 965 C CA . PRO A 1 120 ? 17.884 -0.205 -7.862 1.00 94.50 120 PRO A CA 1
ATOM 966 C C . PRO A 1 120 ? 17.832 1.076 -7.025 1.00 94.50 120 PRO A C 1
ATOM 968 O O . PRO A 1 120 ? 17.792 0.998 -5.804 1.00 94.50 120 PRO A O 1
ATOM 971 N N . MET A 1 121 ? 17.783 2.252 -7.663 1.00 95.31 121 MET A N 1
ATOM 972 C CA . MET A 1 121 ? 17.628 3.535 -6.965 1.00 95.31 121 MET A CA 1
ATOM 973 C C . MET A 1 121 ? 16.328 3.625 -6.153 1.00 95.31 121 MET A C 1
ATOM 975 O O . MET A 1 121 ? 16.282 4.345 -5.161 1.00 95.31 121 MET A O 1
ATOM 979 N N . LEU A 1 122 ? 15.278 2.897 -6.549 1.00 97.81 122 LEU A N 1
ATOM 980 C CA . LEU A 1 122 ? 14.017 2.861 -5.811 1.00 97.81 122 LEU A CA 1
ATOM 981 C C . LEU A 1 122 ? 14.142 2.095 -4.495 1.00 97.81 122 LEU A C 1
ATOM 983 O O . LEU A 1 122 ? 13.360 2.352 -3.587 1.00 97.81 122 LEU A O 1
ATOM 987 N N . LEU A 1 123 ? 15.125 1.199 -4.353 1.00 97.56 123 LEU A N 1
ATOM 988 C CA . LEU A 1 123 ? 15.312 0.428 -3.122 1.00 97.56 123 LEU A CA 1
ATOM 989 C C . LEU A 1 123 ? 15.655 1.302 -1.917 1.00 97.56 123 LEU A C 1
ATOM 991 O O . LEU A 1 123 ? 15.343 0.913 -0.797 1.00 97.56 123 LEU A O 1
ATOM 995 N N . ASP A 1 124 ? 16.243 2.472 -2.161 1.00 97.31 124 ASP A N 1
ATOM 996 C CA . ASP A 1 124 ? 16.610 3.453 -1.140 1.00 97.31 124 ASP A CA 1
ATOM 997 C C . ASP A 1 124 ? 15.677 4.683 -1.158 1.00 97.31 124 ASP A C 1
ATOM 999 O O . ASP A 1 124 ? 15.897 5.654 -0.432 1.00 97.31 124 ASP A O 1
ATOM 1003 N N . ALA A 1 125 ? 14.621 4.660 -1.982 1.00 98.06 125 ALA A N 1
ATOM 1004 C CA . ALA A 1 125 ? 13.620 5.719 -2.020 1.00 98.06 125 ALA A CA 1
ATOM 1005 C C . ALA A 1 125 ? 12.729 5.674 -0.764 1.00 98.06 125 ALA A C 1
ATOM 1007 O O . ALA A 1 125 ? 12.390 4.590 -0.284 1.00 98.06 125 ALA A O 1
ATOM 1008 N N . PRO A 1 126 ? 12.304 6.828 -0.225 1.00 98.50 126 PRO A N 1
ATOM 1009 C CA . PRO A 1 126 ? 11.504 6.857 0.989 1.00 98.50 126 PRO A CA 1
ATOM 1010 C C . PRO A 1 126 ? 10.084 6.333 0.746 1.00 98.50 126 PRO A C 1
ATOM 1012 O O . PRO A 1 126 ? 9.447 6.647 -0.265 1.00 98.50 126 PRO A O 1
ATOM 1015 N N . ILE A 1 127 ? 9.569 5.594 1.727 1.00 98.81 127 ILE A N 1
ATOM 1016 C CA . ILE A 1 127 ? 8.176 5.156 1.802 1.00 98.81 127 ILE A CA 1
ATOM 1017 C C . ILE A 1 127 ? 7.429 6.040 2.798 1.00 98.81 127 ILE A C 1
ATOM 1019 O O . ILE A 1 127 ? 7.840 6.211 3.951 1.00 98.81 127 ILE A O 1
ATOM 1023 N N . PHE A 1 128 ? 6.289 6.571 2.369 1.00 98.62 128 PHE A N 1
ATOM 1024 C CA . PHE A 1 128 ? 5.392 7.338 3.220 1.00 98.62 128 PHE A CA 1
ATOM 1025 C C . PHE A 1 128 ? 3.976 6.791 3.158 1.00 98.62 128 PHE A C 1
ATOM 1027 O O . PHE A 1 128 ? 3.435 6.657 2.069 1.00 98.62 128 PHE A O 1
ATOM 1034 N N . ILE A 1 129 ? 3.347 6.568 4.311 1.00 98.69 129 ILE A N 1
ATOM 1035 C CA . ILE A 1 129 ? 1.947 6.139 4.390 1.00 98.69 129 ILE A CA 1
ATOM 1036 C C . ILE A 1 129 ? 1.097 7.257 4.985 1.00 98.69 129 ILE A C 1
ATOM 1038 O O . ILE A 1 129 ? 1.430 7.802 6.041 1.00 98.69 129 ILE A O 1
ATOM 1042 N N . TYR A 1 130 ? 0.009 7.588 4.299 1.00 98.38 130 TYR A N 1
ATOM 1043 C CA . TYR A 1 130 ? -1.024 8.508 4.749 1.00 98.38 130 TYR A CA 1
ATOM 1044 C C . TYR A 1 130 ? -2.195 7.725 5.343 1.00 98.38 130 TYR A C 1
ATOM 1046 O O . TYR A 1 130 ? -2.874 6.976 4.642 1.00 98.38 130 TYR A O 1
ATOM 1054 N N . PHE A 1 131 ? -2.448 7.932 6.630 1.00 98.50 131 PHE A N 1
ATOM 1055 C CA . PHE A 1 131 ? -3.628 7.428 7.323 1.00 98.50 131 PHE A CA 1
ATOM 1056 C C . PHE A 1 131 ? -4.759 8.443 7.165 1.00 98.50 131 PHE A C 1
ATOM 1058 O O . PHE A 1 131 ? -4.620 9.604 7.561 1.00 98.50 131 PHE A O 1
ATOM 1065 N N . GLN A 1 132 ? -5.853 8.024 6.533 1.00 98.12 132 GLN A N 1
ATOM 1066 C CA . GLN A 1 132 ? -7.020 8.864 6.268 1.00 98.12 1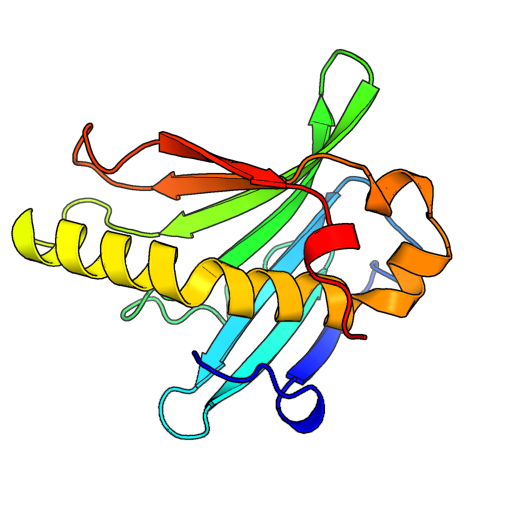32 GLN A CA 1
ATOM 1067 C C . GLN A 1 132 ? -8.061 8.661 7.367 1.00 98.12 132 GLN A C 1
ATOM 1069 O O . GLN A 1 132 ? -8.594 7.567 7.508 1.00 98.12 132 GLN A O 1
ATOM 1074 N N . SER A 1 133 ? -8.325 9.717 8.132 1.00 98.25 133 SER A N 1
ATOM 1075 C CA . SER A 1 133 ? -9.304 9.763 9.223 1.00 98.25 133 SER A CA 1
ATOM 1076 C C . SER A 1 133 ? -9.955 11.145 9.277 1.00 98.25 133 SER A C 1
ATOM 1078 O O . SER A 1 133 ? -9.304 12.130 8.899 1.00 98.25 133 SER A O 1
ATOM 1080 N N . VAL A 1 134 ? -11.192 11.249 9.784 1.00 98.00 134 VAL A N 1
ATOM 1081 C CA . VAL A 1 134 ? -11.787 12.555 10.144 1.00 98.00 134 VAL A CA 1
ATOM 1082 C C . VAL A 1 134 ? -11.270 13.080 11.476 1.00 98.00 134 VAL A C 1
ATOM 1084 O O . VAL A 1 134 ? -11.366 14.278 11.748 1.00 98.00 134 VAL A O 1
ATOM 1087 N N . TYR A 1 135 ? -10.719 12.206 12.317 1.00 98.06 135 TYR A N 1
ATOM 1088 C CA . TYR A 1 135 ? -10.153 12.577 13.602 1.00 98.06 135 TYR A CA 1
ATOM 1089 C C . TYR A 1 135 ? -8.722 13.101 13.400 1.00 98.06 135 TYR A C 1
ATOM 1091 O O . TYR A 1 135 ? -7.839 12.341 12.995 1.00 98.06 135 TYR A O 1
ATOM 1099 N N . PRO A 1 136 ? -8.423 14.373 13.739 1.00 96.56 136 PRO A N 1
ATOM 1100 C CA . PRO A 1 136 ? -7.113 14.969 13.454 1.00 96.56 136 PRO A CA 1
ATOM 1101 C C . PRO A 1 136 ? -5.919 14.245 14.090 1.00 96.56 136 PRO A C 1
ATOM 1103 O O . PRO A 1 136 ? -4.810 14.347 13.584 1.00 96.56 136 PRO A O 1
ATOM 1106 N N . GLY A 1 137 ? -6.132 13.520 15.195 1.00 96.44 137 GLY A N 1
ATOM 1107 C CA . GLY A 1 137 ? -5.084 12.734 15.855 1.00 96.44 137 GLY A CA 1
ATOM 1108 C C . GLY A 1 137 ? -4.739 11.417 15.150 1.00 96.44 137 GLY A C 1
ATOM 1109 O O . GLY A 1 137 ? -3.670 10.869 15.398 1.00 96.44 137 GLY A O 1
ATOM 1110 N N . TYR A 1 138 ? -5.624 10.913 14.287 1.00 97.50 138 TYR A N 1
ATOM 1111 C CA . TYR A 1 138 ? -5.441 9.667 13.532 1.00 97.50 138 TYR A CA 1
ATOM 1112 C C . TYR A 1 138 ? -5.128 9.937 12.053 1.00 97.50 138 TYR A C 1
ATOM 1114 O O . TYR A 1 138 ? -4.624 9.064 11.349 1.00 97.50 138 TYR A O 1
ATOM 1122 N N . HIS A 1 139 ? -5.396 11.162 11.591 1.00 97.69 139 HIS A N 1
ATOM 1123 C CA . HIS A 1 139 ? -5.039 11.637 10.264 1.00 97.69 139 HIS A CA 1
ATOM 1124 C C . HIS A 1 139 ? -3.568 12.052 10.207 1.00 97.69 139 HIS A C 1
ATOM 1126 O O . HIS A 1 139 ? -3.129 12.927 10.956 1.00 97.69 139 HIS A O 1
ATOM 1132 N N . GLY A 1 140 ? -2.800 11.506 9.267 1.00 96.38 140 GLY A N 1
ATOM 1133 C CA . GLY A 1 140 ? -1.436 11.983 9.079 1.00 96.38 140 GLY A CA 1
ATOM 1134 C C . GLY A 1 140 ? -0.554 11.119 8.202 1.00 96.38 140 GLY A C 1
ATOM 1135 O O . GLY A 1 140 ? -0.915 10.027 7.773 1.00 96.38 140 GLY A O 1
ATOM 1136 N N . LYS A 1 141 ? 0.643 11.643 7.950 1.00 97.19 141 LYS A N 1
ATOM 1137 C CA . LYS A 1 141 ? 1.692 11.008 7.157 1.00 97.19 141 LYS A CA 1
ATOM 1138 C C . LYS A 1 141 ? 2.761 10.435 8.079 1.00 97.19 141 LYS A C 1
ATOM 1140 O O . LYS A 1 141 ? 3.260 11.149 8.948 1.00 97.19 141 LYS A O 1
ATOM 1145 N N . LYS A 1 142 ? 3.183 9.194 7.845 1.00 98.12 142 LYS A N 1
ATOM 1146 C CA . LYS A 1 142 ? 4.282 8.554 8.581 1.00 98.12 142 LYS A CA 1
ATOM 1147 C C . LYS A 1 142 ? 5.336 8.004 7.624 1.00 98.12 142 LYS A C 1
ATOM 1149 O O . LYS A 1 142 ? 5.005 7.506 6.551 1.00 98.12 142 LYS A O 1
ATOM 1154 N N . TYR A 1 143 ? 6.603 8.123 8.015 1.00 98.38 143 TYR A N 1
ATOM 1155 C CA . TYR A 1 143 ? 7.733 7.519 7.311 1.00 98.38 143 TYR A CA 1
ATOM 1156 C C . TYR A 1 143 ? 7.862 6.044 7.690 1.00 98.38 143 TYR A C 1
ATOM 1158 O O . TYR A 1 143 ? 7.789 5.706 8.872 1.00 98.38 143 TYR A O 1
ATOM 1166 N N . PHE A 1 144 ? 8.058 5.195 6.686 1.00 98.44 144 PHE A N 1
ATOM 1167 C CA . PHE A 1 144 ? 8.135 3.743 6.831 1.00 98.44 144 PHE A CA 1
ATOM 1168 C C . PHE A 1 144 ? 9.457 3.169 6.304 1.00 98.44 144 PHE A C 1
ATOM 1170 O O . PHE A 1 144 ? 9.517 1.995 5.975 1.00 98.44 144 PHE A O 1
ATOM 1177 N N . GLY A 1 145 ? 10.532 3.954 6.235 1.00 98.38 145 GLY A N 1
ATOM 1178 C CA . GLY A 1 145 ? 11.808 3.442 5.730 1.00 98.38 145 GLY A CA 1
ATOM 1179 C C . GLY A 1 145 ? 11.863 3.437 4.206 1.00 98.38 145 GLY A C 1
ATOM 1180 O O . GLY A 1 145 ? 11.318 4.329 3.551 1.00 98.38 145 GLY A O 1
ATOM 1181 N N . THR A 1 146 ? 12.527 2.432 3.655 1.00 98.50 146 THR A N 1
ATOM 1182 C CA . THR A 1 146 ? 12.789 2.262 2.221 1.00 98.50 146 THR A CA 1
ATOM 1183 C C . THR A 1 146 ? 12.398 0.851 1.773 1.00 98.50 146 THR A C 1
ATOM 1185 O O . THR A 1 146 ? 12.315 -0.042 2.617 1.00 98.50 146 THR A O 1
ATOM 1188 N N . PRO A 1 147 ? 12.167 0.578 0.474 1.00 98.31 147 PRO A N 1
ATOM 1189 C CA . PRO A 1 147 ? 11.835 -0.775 0.025 1.00 98.31 147 PRO A CA 1
ATOM 1190 C C . PRO A 1 147 ? 12.847 -1.844 0.434 1.00 98.31 147 PRO A C 1
ATOM 1192 O O . PRO A 1 147 ? 12.459 -2.988 0.658 1.00 98.31 147 PRO A O 1
ATOM 1195 N N . ARG A 1 148 ? 14.127 -1.484 0.582 1.00 97.00 148 ARG A N 1
ATOM 1196 C CA . ARG A 1 148 ? 15.172 -2.400 1.050 1.00 97.00 148 ARG A CA 1
ATOM 1197 C C . ARG A 1 148 ? 14.851 -3.032 2.407 1.00 97.00 148 ARG A C 1
ATOM 1199 O O . ARG A 1 148 ? 15.194 -4.193 2.609 1.00 97.00 148 ARG A O 1
ATOM 1206 N N . ASP A 1 149 ? 14.155 -2.314 3.286 1.00 97.00 149 ASP A N 1
ATOM 1207 C CA . ASP A 1 149 ? 13.767 -2.794 4.618 1.00 97.00 149 ASP A CA 1
ATOM 1208 C C . ASP A 1 149 ? 12.710 -3.917 4.563 1.00 97.00 149 ASP A C 1
ATOM 1210 O O . ASP A 1 149 ? 12.513 -4.638 5.540 1.00 97.00 149 ASP A O 1
ATOM 1214 N N . TYR A 1 150 ? 12.042 -4.086 3.415 1.00 96.25 150 TYR A N 1
ATOM 1215 C CA . TYR A 1 150 ? 10.928 -5.020 3.217 1.00 96.25 150 TYR A CA 1
ATOM 1216 C C . TYR A 1 150 ? 11.224 -6.126 2.203 1.00 96.25 150 TYR A C 1
ATOM 1218 O O . TYR A 1 150 ? 10.345 -6.945 1.927 1.00 96.25 150 TYR A O 1
ATOM 1226 N N . LEU A 1 151 ? 12.433 -6.172 1.636 1.00 92.31 151 LEU A N 1
ATOM 1227 C CA . LEU A 1 151 ? 12.844 -7.282 0.782 1.00 92.31 151 LEU A CA 1
ATOM 1228 C C . LEU A 1 151 ? 12.871 -8.580 1.592 1.00 92.31 151 LEU A C 1
ATOM 1230 O O . LEU A 1 151 ? 13.395 -8.624 2.707 1.00 92.31 151 LEU A O 1
ATOM 1234 N N . PHE A 1 152 ? 12.303 -9.637 1.022 1.00 81.81 152 PHE A N 1
ATOM 1235 C CA . PHE A 1 152 ? 12.436 -10.976 1.572 1.00 81.81 152 PHE A CA 1
ATOM 1236 C C . PHE A 1 152 ? 13.909 -11.403 1.502 1.00 81.81 152 PHE A C 1
ATOM 1238 O O . PHE A 1 152 ? 14.567 -11.176 0.483 1.00 81.81 152 PHE A O 1
ATOM 1245 N N . GLN A 1 153 ? 14.424 -11.965 2.597 1.00 59.75 153 GLN A N 1
ATOM 1246 C CA . GLN A 1 153 ? 15.786 -12.504 2.688 1.00 59.75 153 GLN A CA 1
ATOM 1247 C C . GLN A 1 153 ? 15.797 -13.999 2.394 1.00 59.75 153 GLN A C 1
ATOM 1249 O O . GLN A 1 153 ? 14.849 -14.685 2.842 1.00 59.75 153 GLN A O 1
#

Organism: NCBI:txid1548597

Secondary structure (DSSP, 8-state):
-----GGGEEEEE-TT--SS--STT-EEEEEE-TTT--EEEEEESS--TTTS-TTT---EEEEEEE-TTS-EEEEEEEE--SSSS-HHHHHHHHHHHHHHHHHHHHHHHHHTHHHHHH-GGGGGSPEEEEEE-SSTTT-EEEE---GGGG---

Foldseek 3Di:
DPDQDPVLAAEDEDPPDDLADDQFLWKWKWDADPVPRHIYIYTYSDHPPVPADPVVQQIKMWGFHADPVRATAIEIEGELDDPPDDPVSSVVSLVVCVVCVLSNLLSVLASSVSNCVVVVVQQQHWYKYFYDDPDPVRGDIDTDGGSVVNHDD

Sequence (153 aa):
MSNFDLEKLSVTVYPPVTSLQPVVGRKYTLTHSDDTGMLFLDIGSDYNYQAINTKMRDEVLAEWQVNKMMEISLVGFAYVDSGEYSKEEAEFRLTIFHKEMETALKGIINGDHFFLLNYPMLLDAPIFIYFQSVYPGYHGKKYFGTPRDYLFQ

Radius of gyration: 15.05 Å; chains: 1; bounding box: 37×38×40 Å

pLDDT: mean 95.42, std 7.3, range [43.12, 98.81]